Protein AF-Q38XW1-F1 (afdb_monomer)

pLDDT: mean 74.28, std 11.49, range [43.22, 86.44]

Foldseek 3Di:
DDADDDPDDDDDDDPDPVVVLVVCVVPHDPVVSCVVPPDPDPCPVVVVVVVVVVVDDDDDDPDDPDDDDDDDDDPDDDD

Solvent-accessible surface area (backbone atoms only — not comparable to full-atom values): 5804 Å² total; per-residue (Å²): 137,84,86,84,78,88,86,83,87,69,94,78,90,75,91,52,77,75,63,46,56,62,63,45,60,80,76,46,58,68,69,63,4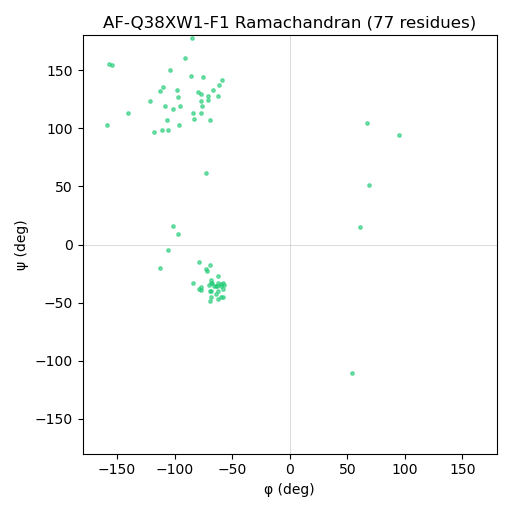8,48,64,75,70,56,57,68,91,87,30,58,70,60,53,44,62,63,54,53,60,73,78,57,80,84,78,89,76,86,90,71,93,77,87,79,89,89,85,84,82,84,83,73,91,79,129

Organism: Latilactobacillus sakei subsp. sakei (strain 23K) (NCBI:txid314315)

Structure (mmCIF, N/CA/C/O backbone):
data_AF-Q38XW1-F1
#
_entry.id   AF-Q38XW1-F1
#
loop_
_atom_site.group_PDB
_atom_site.id
_atom_site.type_symbol
_atom_site.label_atom_id
_atom_site.label_alt_id
_atom_site.label_comp_id
_atom_site.label_asym_id
_atom_site.label_entity_id
_atom_site.label_seq_id
_atom_site.pdbx_PDB_ins_code
_atom_site.Cartn_x
_atom_site.Cartn_y
_atom_site.Cartn_z
_atom_site.occupancy
_atom_site.B_iso_or_equiv
_atom_site.auth_seq_id
_atom_site.auth_comp_id
_atom_site.auth_asym_id
_atom_site.auth_atom_id
_atom_site.pdbx_PDB_model_num
ATOM 1 N N . MET A 1 1 ? 15.595 12.515 -24.638 1.00 50.88 1 MET A N 1
ATOM 2 C CA . MET A 1 1 ? 15.070 11.439 -23.777 1.00 50.88 1 MET A CA 1
ATOM 3 C C . MET A 1 1 ? 13.562 11.477 -23.916 1.00 50.88 1 MET A C 1
ATOM 5 O O . MET A 1 1 ? 12.986 12.517 -23.622 1.00 50.88 1 MET A O 1
ATOM 9 N N . THR A 1 2 ? 12.957 10.436 -24.480 1.00 72.94 2 THR A N 1
ATOM 10 C CA . THR A 1 2 ? 11.509 10.378 -24.729 1.00 72.94 2 THR A CA 1
ATOM 11 C C . THR A 1 2 ? 10.872 9.643 -23.558 1.00 72.94 2 THR A C 1
ATOM 13 O O . THR A 1 2 ? 11.247 8.510 -23.282 1.00 72.94 2 THR A O 1
ATOM 16 N N . TYR A 1 3 ? 9.977 10.311 -22.834 1.00 69.75 3 TYR A N 1
ATOM 17 C CA . TYR A 1 3 ? 9.237 9.705 -21.732 1.00 69.75 3 TYR A CA 1
ATOM 18 C C . TYR A 1 3 ? 8.211 8.715 -22.294 1.00 69.75 3 TYR A C 1
ATOM 20 O O . TYR A 1 3 ? 7.450 9.073 -23.194 1.00 69.75 3 TYR A O 1
ATOM 28 N N . HIS A 1 4 ? 8.208 7.481 -21.794 1.00 70.38 4 HIS A N 1
ATOM 29 C CA . HIS A 1 4 ? 7.298 6.433 -22.253 1.00 70.38 4 HIS A CA 1
ATOM 30 C C . HIS A 1 4 ? 6.142 6.265 -21.262 1.00 70.38 4 HIS A C 1
ATOM 32 O O . HIS A 1 4 ? 6.352 5.893 -20.108 1.00 70.38 4 HIS A O 1
ATOM 38 N N . THR A 1 5 ? 4.921 6.548 -21.716 1.00 71.81 5 THR A N 1
ATOM 39 C CA . THR A 1 5 ? 3.680 6.364 -20.951 1.00 71.81 5 THR A CA 1
ATOM 40 C C . THR A 1 5 ? 3.078 4.984 -21.193 1.00 71.81 5 THR A C 1
ATOM 42 O O . THR A 1 5 ? 3.394 4.328 -22.182 1.00 71.81 5 THR A O 1
ATOM 45 N N . SER A 1 6 ? 2.201 4.523 -20.297 1.00 77.75 6 SER A N 1
ATOM 46 C CA . SER A 1 6 ? 1.445 3.293 -20.539 1.00 77.75 6 SER A CA 1
ATOM 47 C C . SER A 1 6 ? 0.293 3.542 -21.515 1.00 77.75 6 SER A C 1
ATOM 49 O O . SER A 1 6 ? -0.543 4.397 -21.239 1.00 77.75 6 SER A O 1
ATOM 51 N N . ASP A 1 7 ? 0.179 2.720 -22.557 1.00 81.44 7 ASP A N 1
ATOM 52 C CA . ASP A 1 7 ? -0.952 2.729 -23.506 1.00 81.44 7 ASP A CA 1
ATOM 53 C C . ASP A 1 7 ? -1.972 1.599 -23.232 1.00 81.44 7 ASP A C 1
ATOM 55 O O . ASP A 1 7 ? -2.757 1.207 -24.093 1.00 81.44 7 ASP A O 1
ATOM 59 N N . ALA A 1 8 ? -1.919 0.993 -22.042 1.00 78.56 8 ALA A N 1
ATOM 60 C CA . ALA A 1 8 ? -2.704 -0.191 -21.709 1.00 78.56 8 ALA A CA 1
ATOM 61 C C . ALA A 1 8 ? -4.132 0.172 -21.266 1.00 78.56 8 ALA A C 1
ATOM 63 O O . ALA A 1 8 ? -4.335 0.620 -20.139 1.00 78.56 8 ALA A O 1
ATOM 64 N N . GLU A 1 9 ? -5.124 -0.105 -22.115 1.00 73.88 9 GLU A N 1
ATOM 65 C CA . GLU A 1 9 ? -6.545 -0.003 -21.767 1.00 73.88 9 GLU A CA 1
ATOM 66 C C . GLU A 1 9 ? -7.161 -1.389 -21.570 1.00 73.88 9 GLU A C 1
ATOM 68 O O . GLU A 1 9 ? -7.520 -2.088 -22.517 1.00 73.88 9 GLU A O 1
ATOM 73 N N . HIS A 1 10 ? -7.269 -1.816 -20.314 1.00 83.06 10 HIS A N 1
ATOM 74 C CA . HIS A 1 10 ? -7.967 -3.044 -19.954 1.00 83.06 10 HIS A CA 1
ATOM 75 C C . HIS A 1 10 ? -8.487 -2.968 -18.512 1.00 83.06 10 HIS A C 1
ATOM 77 O O . HIS A 1 10 ? -7.904 -2.264 -17.681 1.00 83.06 10 HIS A O 1
ATOM 83 N N . PR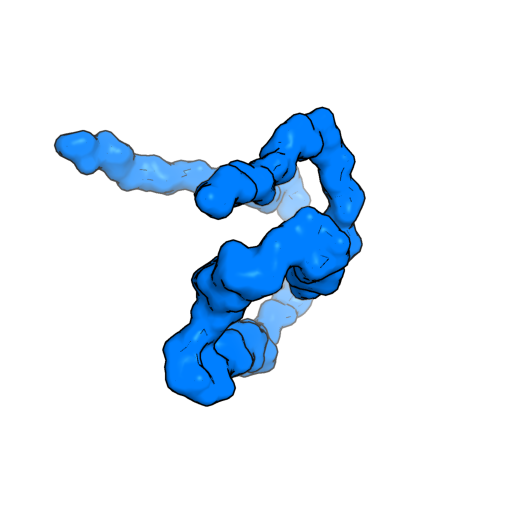O A 1 11 ? -9.556 -3.709 -18.167 1.00 81.44 11 PRO A N 1
ATOM 84 C CA . PRO A 1 11 ? -9.960 -3.850 -16.775 1.00 81.44 11 PRO A CA 1
ATOM 85 C C . PRO A 1 11 ? -8.819 -4.465 -15.953 1.00 81.44 11 PRO A C 1
ATOM 87 O O . PRO A 1 11 ? -8.094 -5.349 -16.421 1.00 81.44 11 PRO A O 1
ATOM 90 N N . ILE A 1 12 ? -8.648 -3.982 -14.724 1.00 84.94 12 ILE A N 1
ATOM 91 C CA . ILE A 1 12 ? -7.655 -4.495 -13.780 1.00 84.94 12 ILE A CA 1
ATOM 92 C C . ILE A 1 12 ? -8.355 -5.220 -12.640 1.00 84.94 12 ILE A C 1
ATOM 94 O O . ILE A 1 12 ? -9.329 -4.726 -12.080 1.00 84.94 12 ILE A O 1
ATOM 98 N N . ASP A 1 13 ? -7.825 -6.383 -12.278 1.00 84.88 13 ASP A N 1
ATOM 99 C CA . ASP A 1 13 ? -8.204 -7.035 -11.032 1.00 84.88 13 ASP A CA 1
ATOM 100 C C . ASP A 1 13 ? -7.492 -6.334 -9.868 1.00 84.88 13 ASP A C 1
ATOM 102 O O . ASP A 1 13 ? -6.262 -6.174 -9.884 1.00 84.88 13 ASP A O 1
ATOM 106 N N . VAL A 1 14 ? -8.267 -5.857 -8.896 1.00 85.31 14 VAL A N 1
ATOM 107 C CA . VAL A 1 14 ? -7.789 -5.062 -7.761 1.00 85.31 14 VAL A CA 1
ATOM 108 C C . VAL A 1 14 ? -8.085 -5.820 -6.476 1.00 85.31 14 VAL A C 1
ATOM 110 O O . VAL A 1 14 ? -9.173 -5.723 -5.918 1.00 85.31 14 VAL A O 1
ATOM 113 N N . LEU A 1 15 ? -7.078 -6.540 -5.979 1.00 86.44 15 LEU A N 1
ATOM 114 C CA . LEU A 1 15 ? -7.153 -7.215 -4.683 1.00 86.44 15 LEU A CA 1
ATOM 115 C C . LEU A 1 15 ? -7.156 -6.204 -3.527 1.00 86.44 15 LEU A C 1
ATOM 117 O O . LEU A 1 15 ? -7.968 -6.282 -2.611 1.00 86.44 15 LEU A O 1
ATOM 121 N N . ASN A 1 16 ? -6.218 -5.258 -3.559 1.00 83.31 16 ASN A N 1
ATOM 122 C CA . ASN A 1 16 ? -6.131 -4.138 -2.630 1.00 83.31 16 ASN A CA 1
ATOM 123 C C . ASN A 1 16 ? -5.345 -2.990 -3.282 1.00 83.31 16 ASN A C 1
ATOM 125 O O . ASN A 1 16 ? -4.519 -3.222 -4.167 1.00 83.31 16 ASN A O 1
ATOM 129 N N . LEU A 1 17 ? -5.583 -1.756 -2.831 1.00 85.69 17 LEU A N 1
ATOM 130 C CA . LEU A 1 17 ? -4.955 -0.571 -3.424 1.00 85.69 17 LEU A CA 1
ATOM 131 C C . LEU A 1 17 ? -3.438 -0.507 -3.171 1.00 85.69 17 LEU A C 1
ATOM 133 O O . LEU A 1 17 ? -2.702 -0.076 -4.049 1.00 85.69 17 LEU A O 1
ATOM 137 N N . ALA A 1 18 ? -2.954 -0.997 -2.024 1.00 83.81 18 ALA A N 1
ATOM 138 C CA . ALA A 1 18 ? -1.528 -0.968 -1.677 1.00 83.81 18 ALA A CA 1
ATOM 139 C C . ALA A 1 18 ? -0.662 -1.854 -2.597 1.00 83.81 18 ALA A C 1
ATOM 141 O O . ALA A 1 18 ? 0.453 -1.499 -2.963 1.00 83.81 18 ALA A O 1
ATOM 142 N N . SER A 1 19 ? -1.187 -2.999 -3.035 1.00 83.12 19 SER A N 1
ATOM 143 C CA . SER A 1 19 ? -0.495 -3.939 -3.927 1.00 83.12 19 SER A CA 1
ATOM 144 C C . SER A 1 19 ? -0.309 -3.401 -5.346 1.00 83.12 19 SER A C 1
ATOM 146 O O . SER A 1 19 ? 0.534 -3.904 -6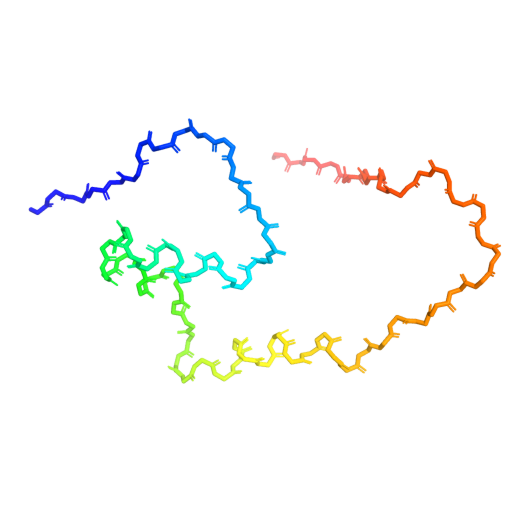.092 1.00 83.12 19 SER A O 1
ATOM 148 N N . LEU A 1 20 ? -1.072 -2.372 -5.729 1.00 84.50 20 LEU A N 1
ATOM 149 C CA . LEU A 1 20 ? -0.942 -1.742 -7.039 1.00 84.50 20 LEU A CA 1
ATOM 150 C C . LEU A 1 20 ? 0.387 -0.991 -7.175 1.00 84.50 20 LEU A C 1
ATOM 152 O O . LEU A 1 20 ? 0.946 -0.980 -8.269 1.00 84.50 20 LEU A O 1
ATOM 156 N N . GLU A 1 21 ? 0.940 -0.450 -6.084 1.00 83.12 21 GLU A N 1
ATOM 157 C CA . GLU A 1 21 ? 2.238 0.241 -6.096 1.00 83.12 21 GLU A CA 1
ATOM 158 C C . GLU A 1 21 ? 3.355 -0.681 -6.616 1.00 83.12 21 GLU A C 1
ATOM 160 O O . GLU A 1 21 ? 4.112 -0.305 -7.512 1.00 83.12 21 GLU A O 1
ATOM 165 N N . GLY A 1 22 ? 3.399 -1.929 -6.135 1.00 82.12 22 GLY A N 1
ATOM 166 C CA . GLY A 1 22 ? 4.363 -2.932 -6.599 1.00 82.12 22 GLY A CA 1
ATOM 167 C C . GLY A 1 22 ? 4.200 -3.280 -8.082 1.00 82.12 22 GLY A C 1
ATOM 168 O O . GLY A 1 22 ? 5.187 -3.368 -8.808 1.00 82.12 22 GLY A O 1
ATOM 169 N N . ARG A 1 23 ? 2.954 -3.389 -8.560 1.00 82.81 23 ARG A N 1
ATOM 170 C CA . ARG A 1 23 ? 2.644 -3.690 -9.970 1.00 82.81 23 ARG A CA 1
ATOM 171 C C . ARG A 1 23 ? 3.040 -2.559 -10.922 1.00 82.81 23 ARG A C 1
ATOM 173 O O . ARG A 1 23 ? 3.409 -2.828 -12.062 1.00 82.81 23 ARG A O 1
ATOM 180 N N . VAL A 1 24 ? 2.950 -1.305 -10.476 1.00 83.50 24 VAL A N 1
ATOM 181 C CA . VAL A 1 24 ? 3.358 -0.133 -11.270 1.00 83.50 24 VAL A CA 1
ATOM 182 C C . VAL A 1 24 ? 4.879 0.016 -11.276 1.00 83.50 24 VAL A C 1
ATOM 184 O O . VAL A 1 24 ? 5.451 0.333 -12.319 1.00 83.50 24 VAL A O 1
ATOM 187 N N . LYS A 1 25 ? 5.551 -0.290 -10.159 1.00 82.25 25 LYS A N 1
ATOM 188 C CA . LYS A 1 25 ? 7.017 -0.239 -10.050 1.00 82.25 25 LYS A CA 1
ATOM 189 C C . LYS A 1 25 ? 7.734 -1.113 -11.087 1.00 82.25 25 LYS A C 1
ATOM 191 O O . LYS A 1 25 ? 8.794 -0.732 -11.566 1.00 82.25 25 LYS A O 1
ATOM 196 N N . GLU A 1 26 ? 7.167 -2.263 -11.446 1.00 82.12 26 GLU A N 1
ATOM 197 C CA . GLU A 1 26 ? 7.751 -3.181 -12.440 1.00 82.12 26 GLU A CA 1
ATOM 198 C C . GLU A 1 26 ? 7.648 -2.679 -13.887 1.00 82.12 26 GLU A C 1
ATOM 200 O O . GLU A 1 26 ? 8.389 -3.141 -14.753 1.00 82.12 26 GLU A O 1
ATOM 205 N N . ARG A 1 27 ? 6.716 -1.761 -14.169 1.00 78.25 27 ARG A N 1
ATOM 206 C CA . ARG A 1 27 ? 6.376 -1.331 -15.535 1.00 78.25 27 ARG A CA 1
ATOM 207 C C . ARG A 1 27 ? 6.761 0.113 -15.838 1.00 78.25 27 ARG A C 1
ATOM 209 O O . ARG A 1 27 ? 6.842 0.473 -17.007 1.00 78.25 27 ARG A O 1
ATOM 216 N N . MET A 1 28 ? 6.952 0.936 -14.810 1.00 79.81 28 MET A N 1
ATOM 217 C CA . MET A 1 28 ? 7.169 2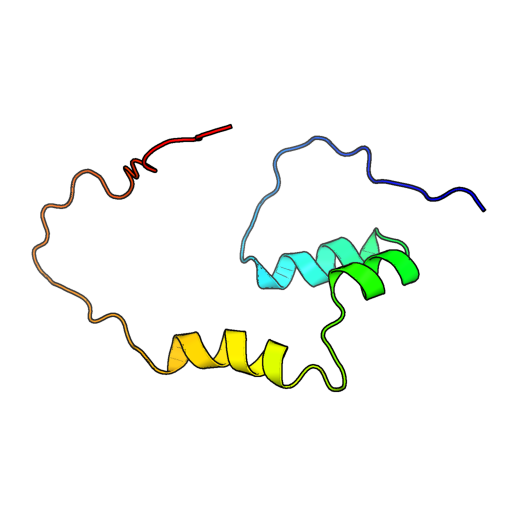.374 -14.945 1.00 79.81 28 MET A CA 1
ATOM 218 C C . MET A 1 28 ? 8.637 2.754 -14.747 1.00 79.81 28 MET A C 1
ATOM 220 O O . MET A 1 28 ? 9.368 2.124 -13.987 1.00 79.81 28 MET A O 1
ATOM 224 N N . GLU A 1 29 ? 9.065 3.824 -15.413 1.00 79.88 29 GLU A N 1
ATOM 225 C CA . GLU A 1 29 ? 10.397 4.393 -15.220 1.00 79.88 29 GLU A CA 1
ATOM 226 C C . GLU A 1 29 ? 10.589 4.876 -13.769 1.00 79.88 29 GLU A C 1
ATOM 228 O O . GLU A 1 29 ? 9.715 5.529 -13.193 1.00 79.88 29 GLU A O 1
ATOM 233 N N . ALA A 1 30 ? 11.758 4.595 -13.181 1.00 76.44 30 ALA A N 1
ATOM 234 C CA . ALA A 1 30 ? 12.047 4.873 -11.772 1.00 76.44 30 ALA A CA 1
ATOM 235 C C . ALA A 1 30 ? 11.895 6.358 -11.384 1.00 76.44 30 ALA A C 1
ATOM 237 O O . ALA A 1 30 ? 11.472 6.652 -10.267 1.00 76.44 30 ALA A O 1
ATOM 238 N N . GLY A 1 31 ? 12.196 7.291 -12.298 1.00 76.44 31 GLY A N 1
ATOM 239 C CA . GLY A 1 31 ? 12.047 8.731 -12.059 1.00 76.44 31 GLY A CA 1
ATOM 240 C C . GLY A 1 31 ? 10.586 9.172 -11.935 1.00 76.44 31 GLY A C 1
ATOM 241 O O . GLY A 1 31 ? 10.227 9.876 -10.993 1.00 76.44 31 GLY A O 1
ATOM 242 N N . ALA A 1 32 ? 9.721 8.701 -12.835 1.00 76.25 32 ALA A N 1
ATOM 243 C CA . ALA A 1 32 ? 8.287 8.977 -12.765 1.00 76.25 32 ALA A CA 1
ATOM 244 C C . ALA A 1 32 ? 7.615 8.250 -11.595 1.00 76.25 32 ALA A C 1
ATOM 246 O O . ALA A 1 32 ? 6.726 8.802 -10.947 1.00 76.25 32 ALA A O 1
ATOM 247 N N . PHE A 1 33 ? 8.074 7.038 -11.275 1.00 81.38 33 PHE A N 1
ATOM 248 C CA . PHE A 1 33 ? 7.618 6.312 -10.092 1.00 81.38 33 PHE A CA 1
ATOM 249 C C . PHE A 1 33 ? 7.960 7.052 -8.803 1.00 81.38 33 PHE A C 1
ATOM 251 O O . PHE A 1 33 ? 7.081 7.244 -7.965 1.00 81.38 33 PHE A O 1
ATOM 258 N N . GLY A 1 34 ? 9.196 7.536 -8.674 1.00 75.88 34 GLY A N 1
ATOM 259 C CA . GLY A 1 34 ? 9.615 8.341 -7.529 1.00 75.88 34 GLY A CA 1
ATOM 260 C C . GLY A 1 34 ? 8.800 9.624 -7.368 1.00 75.88 34 GLY A C 1
ATOM 261 O O . GLY A 1 34 ? 8.485 9.994 -6.243 1.00 75.88 34 GLY A O 1
ATOM 262 N N . TYR A 1 35 ? 8.394 10.260 -8.471 1.00 78.56 35 TYR A N 1
ATOM 263 C CA . TYR A 1 35 ? 7.565 11.469 -8.431 1.00 78.56 35 TYR A CA 1
ATOM 264 C C . TYR A 1 35 ? 6.137 11.216 -7.920 1.00 78.56 35 TYR A C 1
ATOM 266 O O . TYR A 1 35 ? 5.605 12.024 -7.170 1.00 78.56 35 TYR A O 1
ATOM 274 N N . ILE A 1 36 ? 5.512 10.102 -8.314 1.00 80.44 36 ILE A N 1
ATOM 275 C CA . ILE A 1 36 ? 4.133 9.771 -7.911 1.00 80.44 36 ILE A CA 1
ATOM 276 C C . ILE A 1 36 ? 4.085 9.205 -6.488 1.00 80.44 36 ILE A C 1
ATOM 278 O O . ILE A 1 36 ? 3.145 9.472 -5.743 1.00 80.44 36 ILE A O 1
ATOM 282 N N . ARG A 1 37 ? 5.079 8.391 -6.127 1.00 78.50 37 ARG A N 1
ATOM 283 C CA . ARG A 1 37 ? 5.131 7.693 -4.840 1.00 78.50 37 ARG A CA 1
ATOM 284 C C . ARG A 1 37 ? 5.706 8.564 -3.727 1.00 78.50 37 ARG A C 1
ATOM 286 O O . ARG A 1 37 ? 5.319 8.388 -2.579 1.00 78.50 37 ARG A O 1
ATOM 293 N N . GLY A 1 38 ? 6.647 9.447 -4.053 1.00 75.19 38 GLY A N 1
ATOM 294 C CA . GLY A 1 38 ? 7.435 10.179 -3.069 1.00 75.19 38 GLY A CA 1
ATOM 295 C 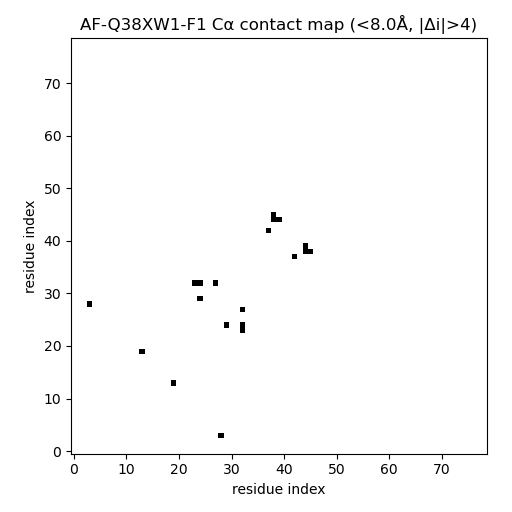C . GLY A 1 38 ? 6.593 11.090 -2.180 1.00 75.19 38 GLY A C 1
ATOM 296 O O . GLY A 1 38 ? 5.831 11.927 -2.666 1.00 75.19 38 GLY A O 1
ATOM 297 N N . GLY A 1 39 ? 6.770 10.945 -0.869 1.00 75.75 39 GLY A N 1
ATOM 298 C CA . GLY A 1 39 ? 6.313 11.921 0.117 1.00 75.75 39 GLY A CA 1
ATOM 299 C C . GLY A 1 39 ? 7.330 13.048 0.329 1.00 75.75 39 GLY A C 1
ATOM 300 O O . GLY A 1 39 ? 8.413 13.064 -0.255 1.00 75.75 39 GLY A O 1
ATOM 301 N N . SER A 1 40 ? 6.988 14.012 1.183 1.00 73.62 40 SER A N 1
ATOM 302 C CA . SER A 1 40 ? 7.946 15.029 1.629 1.00 73.62 40 SER A CA 1
ATOM 303 C C . SER A 1 40 ? 8.927 14.453 2.652 1.00 73.62 40 SER A C 1
ATOM 305 O O . SER A 1 40 ? 8.537 13.651 3.499 1.00 73.62 40 SER A O 1
ATOM 307 N N . GLU A 1 41 ? 10.175 14.921 2.585 1.00 73.44 41 GLU A N 1
ATOM 308 C CA . GLU A 1 41 ? 11.240 14.648 3.560 1.00 73.44 41 GLU A CA 1
ATOM 309 C C . GLU A 1 41 ? 11.475 13.146 3.807 1.00 73.44 41 GLU A C 1
ATOM 311 O O . GLU A 1 41 ? 11.992 12.460 2.927 1.00 73.44 41 GLU A O 1
ATOM 316 N N . ASP A 1 42 ? 11.134 12.638 4.989 1.00 76.56 42 ASP A N 1
ATOM 317 C CA . ASP A 1 42 ? 11.334 11.252 5.424 1.00 76.56 42 ASP A CA 1
ATOM 318 C C . ASP A 1 42 ? 10.085 10.368 5.242 1.00 76.56 42 ASP A C 1
ATOM 320 O O . ASP A 1 42 ? 10.049 9.231 5.715 1.00 76.56 42 ASP A O 1
ATOM 324 N N . GLU A 1 43 ? 9.060 10.886 4.556 1.00 81.50 43 GLU A N 1
ATOM 325 C CA . GLU A 1 43 ? 7.763 10.237 4.333 1.00 81.50 43 GLU A CA 1
ATOM 326 C C . GLU A 1 43 ? 6.981 9.935 5.631 1.00 81.50 43 GLU A C 1
ATOM 328 O O . GLU A 1 43 ? 5.977 9.215 5.599 1.00 81.50 43 GLU A O 1
ATOM 333 N N . TRP A 1 44 ? 7.358 10.521 6.776 1.00 75.31 44 TRP A N 1
ATOM 334 C CA . TRP A 1 44 ? 6.707 10.252 8.062 1.00 75.31 44 TRP A CA 1
ATOM 335 C C . TRP A 1 44 ? 5.215 10.602 8.046 1.00 75.31 44 TRP A C 1
ATOM 337 O O . TRP A 1 44 ? 4.368 9.793 8.427 1.00 75.31 44 TRP A O 1
ATOM 347 N N . THR A 1 45 ? 4.856 11.767 7.500 1.00 76.38 45 THR A N 1
ATOM 348 C CA . THR A 1 45 ? 3.448 12.179 7.357 1.00 76.38 45 THR A CA 1
ATOM 349 C C . THR A 1 45 ? 2.655 11.239 6.445 1.00 76.38 45 THR A C 1
ATOM 351 O O . THR A 1 45 ? 1.471 10.995 6.675 1.00 76.38 45 THR A O 1
ATOM 354 N N . MET A 1 46 ? 3.295 10.672 5.421 1.00 79.38 46 MET A N 1
ATOM 355 C CA . MET A 1 46 ? 2.652 9.716 4.517 1.00 79.38 46 MET A CA 1
ATOM 356 C C . MET A 1 46 ? 2.349 8.393 5.235 1.00 79.38 46 MET A C 1
ATOM 358 O O . MET A 1 46 ? 1.259 7.835 5.065 1.00 79.38 46 MET A O 1
ATOM 362 N N . ALA A 1 47 ? 3.266 7.923 6.084 1.00 80.50 47 ALA A N 1
ATOM 363 C CA . ALA A 1 47 ? 3.030 6.764 6.940 1.00 80.50 47 ALA A CA 1
ATOM 364 C C . ALA A 1 47 ? 1.907 7.032 7.960 1.00 80.50 47 ALA A C 1
ATOM 366 O O . ALA A 1 47 ? 1.007 6.199 8.124 1.00 80.50 47 ALA A O 1
ATOM 367 N N . GLU A 1 48 ? 1.897 8.215 8.579 1.00 83.06 48 GLU A N 1
ATOM 368 C CA . GLU A 1 48 ? 0.859 8.610 9.537 1.00 83.06 48 GLU A CA 1
ATOM 369 C C . GLU A 1 48 ? -0.535 8.723 8.907 1.00 83.06 48 GLU A C 1
ATOM 371 O O . GLU A 1 48 ? -1.516 8.311 9.522 1.00 83.06 48 GLU A O 1
ATOM 376 N N . ASN A 1 49 ? -0.660 9.171 7.654 1.00 83.31 49 ASN A N 1
ATOM 377 C CA . ASN A 1 49 ? -1.954 9.190 6.956 1.00 83.31 49 ASN A CA 1
ATOM 378 C C . ASN A 1 49 ? -2.596 7.796 6.880 1.00 83.31 49 ASN A C 1
ATOM 380 O O . ASN A 1 49 ? -3.810 7.655 7.027 1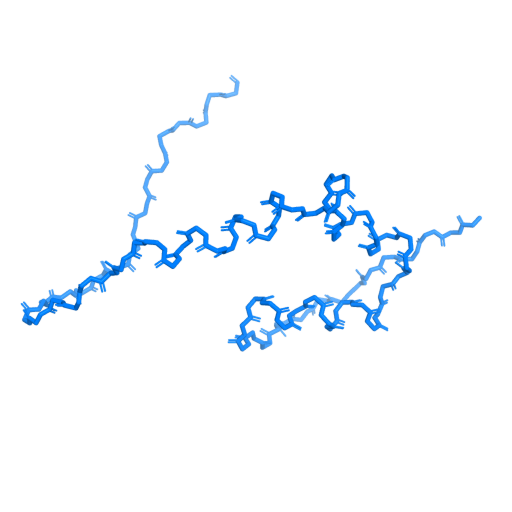.00 83.31 49 ASN A O 1
ATOM 384 N N . THR A 1 50 ? -1.783 6.757 6.677 1.00 83.44 50 THR A N 1
ATOM 385 C CA . THR A 1 50 ? -2.268 5.370 6.639 1.00 83.44 50 THR A CA 1
ATOM 386 C C . THR A 1 50 ? -2.534 4.842 8.050 1.00 83.44 50 THR A C 1
ATOM 388 O O . THR A 1 50 ? -3.536 4.159 8.280 1.00 83.44 50 THR A O 1
ATOM 391 N N . SER A 1 51 ? -1.673 5.185 9.015 1.00 82.81 51 SER A N 1
ATOM 392 C CA . SER A 1 51 ? -1.824 4.788 10.421 1.00 82.81 51 SER A CA 1
ATOM 393 C C . SER A 1 51 ? -3.103 5.376 11.046 1.00 82.81 51 SER A C 1
ATOM 395 O O . SER A 1 51 ? -3.778 4.703 11.834 1.00 82.81 51 SER A O 1
ATOM 397 N N . ALA A 1 52 ? -3.479 6.597 10.650 1.00 85.19 52 ALA A N 1
ATOM 398 C CA . ALA A 1 52 ? -4.587 7.362 11.210 1.00 85.19 52 ALA A CA 1
ATOM 399 C C . ALA A 1 52 ? -5.938 6.649 11.078 1.00 85.19 52 ALA A C 1
ATOM 401 O O . ALA A 1 52 ? -6.765 6.715 11.992 1.00 85.19 52 ALA A O 1
ATOM 402 N N . PHE A 1 53 ? -6.149 5.888 10.000 1.00 83.56 53 PHE A N 1
ATOM 403 C CA . PHE A 1 53 ? -7.371 5.103 9.815 1.00 83.56 53 PHE A CA 1
ATOM 404 C C . PHE A 1 53 ? -7.566 4.036 10.902 1.00 83.56 53 PHE A C 1
ATOM 406 O O . PHE A 1 53 ? -8.702 3.709 11.237 1.00 83.56 53 PHE A O 1
ATOM 413 N N . ASN A 1 54 ? -6.490 3.542 11.522 1.00 84.88 54 ASN A N 1
ATOM 414 C CA . ASN A 1 54 ? -6.577 2.547 12.596 1.00 84.88 54 ASN A CA 1
ATOM 415 C C . ASN A 1 54 ? -6.955 3.156 13.955 1.00 84.88 54 ASN A C 1
ATOM 417 O O . ASN A 1 54 ? -7.355 2.431 14.870 1.00 84.88 54 ASN A O 1
ATOM 421 N N . GLN A 1 55 ? -6.853 4.480 14.102 1.00 85.94 55 GLN A N 1
ATOM 422 C CA . GLN A 1 55 ? -7.166 5.172 15.354 1.00 85.94 55 GLN A CA 1
ATOM 423 C C . GLN A 1 55 ? -8.675 5.198 15.641 1.00 85.94 55 GLN A C 1
ATOM 425 O O . GLN A 1 55 ? -9.090 5.328 16.796 1.00 85.94 55 GLN A O 1
ATOM 430 N N . LYS A 1 56 ? -9.518 5.062 14.608 1.00 85.00 56 LYS A N 1
ATOM 431 C CA . LYS A 1 56 ? -10.980 5.024 14.730 1.00 85.00 56 LYS A CA 1
ATOM 432 C C . LYS A 1 56 ? -11.512 3.721 14.151 1.00 85.00 56 LYS A C 1
ATOM 434 O O . LYS A 1 56 ? -11.298 3.405 12.990 1.00 85.00 56 LYS A O 1
ATOM 439 N N . LYS A 1 57 ? -12.241 2.964 14.970 1.00 82.69 57 LYS A N 1
ATOM 440 C CA . LYS A 1 57 ? 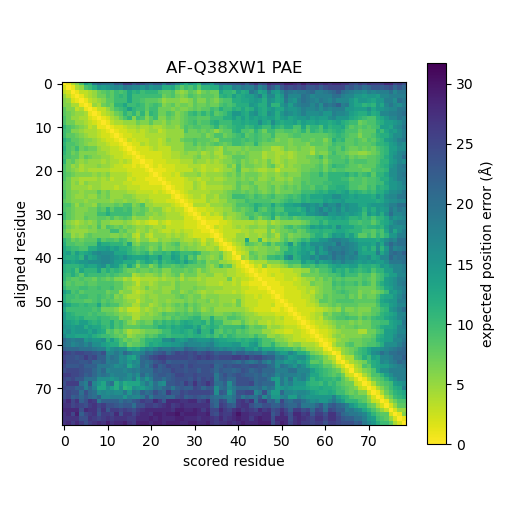-12.814 1.678 14.565 1.0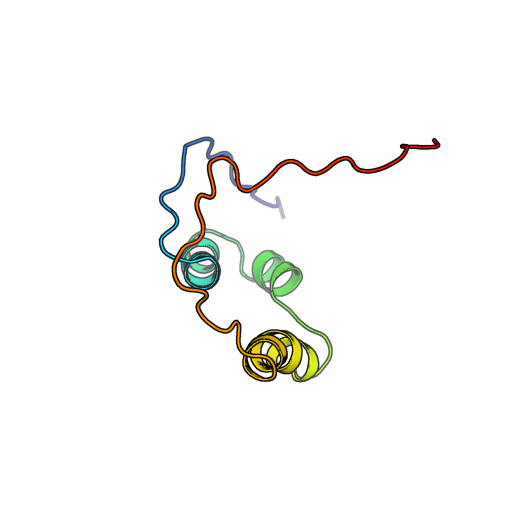0 82.69 57 LYS A CA 1
ATOM 441 C C . LYS A 1 57 ? -14.270 1.856 14.167 1.00 82.69 57 LYS A C 1
ATOM 443 O O . LYS A 1 57 ? -15.048 2.474 14.893 1.00 82.69 57 LYS A O 1
ATOM 448 N N . ILE A 1 58 ? -14.640 1.274 13.033 1.00 83.94 58 ILE A N 1
ATOM 449 C CA . ILE A 1 58 ? -16.038 1.149 12.629 1.00 83.94 58 ILE A CA 1
ATOM 450 C C . ILE A 1 58 ? -16.647 0.026 13.471 1.00 83.94 58 ILE A C 1
ATOM 452 O O . ILE A 1 58 ? -16.178 -1.110 13.429 1.00 83.94 58 ILE A O 1
ATOM 456 N N . MET A 1 59 ? -17.673 0.343 14.260 1.00 81.94 59 MET A N 1
ATOM 457 C CA . MET A 1 59 ? -18.390 -0.670 15.031 1.00 81.94 59 MET A CA 1
ATOM 458 C C . MET A 1 59 ? -19.382 -1.411 14.126 1.00 81.94 59 MET A C 1
ATOM 460 O O . MET A 1 59 ? -20.157 -0.754 13.422 1.00 81.94 59 MET A O 1
ATOM 464 N N . PRO A 1 60 ? -19.400 -2.755 14.138 1.00 78.94 60 PRO A N 1
ATOM 465 C CA . PRO A 1 60 ? -20.394 -3.511 13.394 1.00 78.94 60 PRO A CA 1
ATOM 466 C C . PRO A 1 60 ? -21.785 -3.265 13.991 1.00 78.94 60 PRO A C 1
ATOM 468 O O . PRO A 1 60 ? -21.974 -3.329 15.205 1.00 78.94 60 PRO A O 1
ATOM 471 N N . VAL A 1 61 ? -22.765 -2.985 13.132 1.00 75.25 61 VAL A N 1
ATOM 472 C CA . VAL A 1 61 ? -24.165 -2.787 13.531 1.00 75.25 61 VAL A CA 1
ATOM 473 C C . VAL A 1 61 ? -24.976 -3.988 13.055 1.00 75.25 61 VAL A C 1
ATOM 475 O O . VAL A 1 61 ? -25.041 -4.247 11.854 1.00 75.25 61 VAL A O 1
ATOM 478 N N . PHE A 1 62 ? -25.600 -4.714 13.982 1.00 69.19 62 PHE A N 1
ATOM 479 C CA . PHE A 1 62 ? -26.484 -5.840 13.668 1.00 69.19 62 PHE A CA 1
ATOM 480 C C . PHE A 1 62 ? -27.920 -5.345 13.396 1.00 69.19 62 PHE A C 1
ATOM 482 O O . PHE A 1 62 ? -28.362 -4.384 14.018 1.00 69.19 62 PHE A O 1
ATOM 489 N N . TYR A 1 63 ? -28.634 -6.001 12.468 1.00 57.03 63 TYR A N 1
ATOM 490 C CA . TYR A 1 63 ? -30.005 -5.679 12.007 1.00 57.03 63 TYR A CA 1
ATOM 491 C C . TYR A 1 63 ? -30.176 -4.390 11.187 1.00 57.03 63 TYR A C 1
ATOM 493 O O . TYR A 1 63 ? -31.061 -3.576 11.443 1.00 57.03 63 TYR A O 1
ATOM 501 N N . LYS A 1 64 ? -29.367 -4.209 10.141 1.00 60.91 64 LYS A N 1
ATOM 502 C CA . LYS A 1 64 ? -29.532 -3.099 9.196 1.00 60.91 64 LYS A CA 1
ATOM 503 C C . LYS A 1 64 ? -30.094 -3.608 7.862 1.00 60.91 64 LYS A C 1
ATOM 505 O O . LYS A 1 64 ? -29.382 -4.243 7.094 1.00 60.91 64 LYS A O 1
ATOM 510 N N . GLY A 1 65 ? -31.370 -3.319 7.586 1.00 59.66 65 GLY A N 1
ATOM 511 C CA . GLY A 1 65 ? -32.025 -3.541 6.286 1.00 59.66 65 GLY A CA 1
ATOM 512 C C . GLY A 1 65 ? -31.553 -2.537 5.228 1.00 59.66 65 GLY A C 1
ATOM 513 O O . GLY A 1 65 ? -32.326 -1.706 4.760 1.00 59.66 65 GLY A O 1
ATOM 514 N N . LEU A 1 66 ? -30.257 -2.548 4.919 1.00 62.22 66 LEU A N 1
ATOM 515 C CA . LEU A 1 66 ? -29.618 -1.627 3.980 1.00 62.22 66 LEU A CA 1
ATOM 516 C C . LEU A 1 66 ? -29.780 -2.143 2.547 1.00 62.22 66 LEU A C 1
ATOM 518 O O . LEU A 1 66 ? -29.199 -3.165 2.203 1.00 62.22 66 LEU A O 1
ATOM 522 N N . ASN A 1 67 ? -30.537 -1.429 1.711 1.00 58.31 67 ASN A N 1
ATOM 523 C CA . ASN A 1 67 ? -30.742 -1.800 0.302 1.00 58.31 67 ASN A CA 1
ATOM 524 C C . ASN A 1 67 ? -29.978 -0.928 -0.707 1.00 58.31 67 ASN A C 1
ATOM 526 O O . ASN A 1 67 ? -29.997 -1.229 -1.893 1.00 58.31 67 ASN A O 1
ATOM 530 N N . MET A 1 68 ? -29.282 0.130 -0.274 1.00 56.72 68 MET A N 1
ATOM 531 C CA . MET A 1 68 ? -28.443 0.921 -1.179 1.00 56.72 68 MET A CA 1
ATOM 532 C C . MET A 1 68 ? -27.381 1.699 -0.396 1.00 56.72 68 MET A C 1
ATOM 534 O O . MET A 1 68 ? -27.686 2.702 0.248 1.00 56.72 68 MET A O 1
ATOM 538 N N . LEU A 1 69 ? -26.134 1.222 -0.417 1.00 60.06 69 LEU A N 1
ATOM 539 C CA . LEU A 1 69 ? -24.983 2.019 0.001 1.00 60.06 69 LEU A CA 1
ATOM 540 C C . LEU A 1 69 ? -24.341 2.628 -1.245 1.00 60.06 69 LEU A C 1
ATOM 542 O O . LEU A 1 69 ? -23.955 1.897 -2.149 1.00 60.06 69 LEU A O 1
ATOM 546 N N . ILE A 1 70 ? -24.180 3.953 -1.202 1.00 59.94 70 ILE A N 1
ATOM 547 C CA . ILE A 1 70 ? -23.623 4.871 -2.209 1.00 59.94 70 ILE A CA 1
ATOM 548 C C . ILE A 1 70 ? -24.692 5.519 -3.102 1.00 59.94 70 ILE A C 1
ATOM 550 O O . ILE A 1 70 ? -25.057 5.027 -4.161 1.00 59.94 70 ILE A O 1
ATOM 554 N N . CYS A 1 71 ? -25.111 6.713 -2.681 1.00 53.53 71 CYS A N 1
ATOM 555 C CA . CYS A 1 71 ? -25.527 7.795 -3.567 1.00 53.53 71 CYS A CA 1
ATOM 556 C C . CYS A 1 71 ? -24.984 9.086 -2.941 1.00 53.53 71 CYS A C 1
ATOM 558 O O . CYS A 1 71 ? -25.382 9.437 -1.832 1.00 53.53 71 CYS A O 1
ATOM 560 N N . THR A 1 72 ? -24.035 9.754 -3.597 1.00 60.16 72 THR A N 1
ATOM 561 C CA . THR A 1 72 ? -23.512 11.053 -3.147 1.00 60.16 72 THR A CA 1
ATOM 562 C C . THR A 1 72 ? -23.927 12.134 -4.138 1.00 60.16 72 THR A C 1
ATOM 56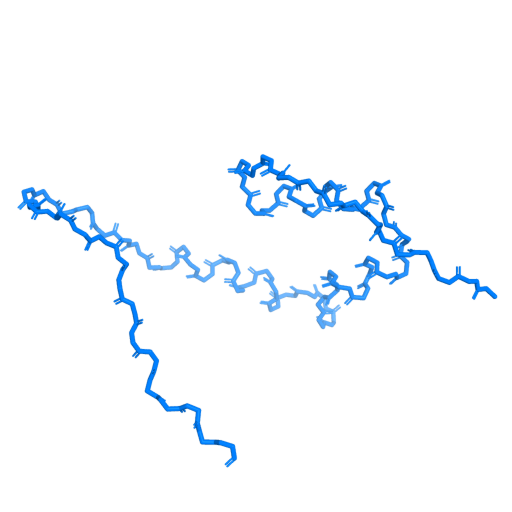4 O O . THR A 1 72 ? -23.810 11.940 -5.348 1.00 60.16 72 THR A O 1
ATOM 567 N N . GLN A 1 73 ? -24.448 13.253 -3.631 1.00 59.69 73 GLN A N 1
ATOM 568 C CA . GLN A 1 73 ? -24.786 14.437 -4.414 1.00 59.69 73 GLN A CA 1
ATOM 569 C C . GLN A 1 73 ? -23.808 15.542 -4.014 1.00 59.69 73 GLN A C 1
ATOM 571 O O . GLN A 1 73 ? -23.962 16.177 -2.973 1.00 59.69 73 GLN A O 1
ATOM 576 N N . ASN A 1 74 ? -22.764 15.736 -4.821 1.00 54.81 74 ASN A N 1
ATOM 577 C CA . ASN A 1 74 ? -21.889 16.894 -4.671 1.00 54.81 74 ASN A CA 1
ATOM 578 C C . ASN A 1 74 ? -22.656 18.142 -5.126 1.00 54.81 74 ASN A C 1
ATOM 580 O O . ASN A 1 74 ? -23.177 18.188 -6.241 1.00 54.81 74 ASN A O 1
ATOM 584 N N . CYS A 1 75 ? -22.759 19.139 -4.249 1.00 46.72 75 CYS A N 1
ATOM 585 C CA . CYS A 1 75 ? -23.425 20.398 -4.553 1.00 46.72 75 CYS A CA 1
ATOM 586 C C . CYS A 1 75 ? -22.497 21.264 -5.422 1.00 46.72 75 CYS A C 1
ATOM 588 O O . CYS A 1 75 ? -21.461 21.704 -4.940 1.00 46.72 75 CYS A O 1
ATOM 590 N N . GLY A 1 76 ? -22.885 21.490 -6.682 1.00 44.03 76 GLY A N 1
ATOM 591 C CA . GLY A 1 76 ? -22.478 22.635 -7.507 1.00 44.03 76 GLY A CA 1
ATOM 592 C C . GLY A 1 76 ? -21.008 22.721 -7.934 1.00 44.03 76 GLY A C 1
ATOM 593 O O . GLY A 1 76 ? -20.159 23.205 -7.196 1.00 44.03 76 GLY A O 1
ATOM 594 N N . ILE A 1 77 ? -20.741 22.405 -9.204 1.00 51.16 77 ILE A N 1
ATOM 595 C CA . ILE A 1 77 ? -19.660 23.061 -9.951 1.00 51.16 77 ILE A CA 1
ATOM 596 C C . ILE A 1 77 ? -20.114 24.509 -10.180 1.00 51.16 77 ILE A C 1
ATOM 598 O O . ILE A 1 77 ? -21.021 24.749 -10.975 1.00 51.16 77 ILE A O 1
ATOM 602 N N . LEU A 1 78 ? -19.518 25.463 -9.467 1.00 43.22 78 LEU A N 1
ATOM 603 C CA . LEU A 1 78 ? -19.452 26.854 -9.910 1.00 43.22 78 LEU A CA 1
ATOM 604 C C . LEU A 1 78 ? -18.087 27.019 -10.580 1.00 43.22 78 LEU A C 1
ATOM 606 O O . LEU A 1 78 ? -17.055 27.019 -9.912 1.00 43.22 78 LEU A O 1
ATOM 610 N N . ILE A 1 79 ? -18.134 27.025 -11.913 1.00 51.47 79 ILE A N 1
ATOM 611 C CA . ILE A 1 79 ? -17.098 27.553 -12.809 1.00 51.47 79 ILE A CA 1
ATOM 612 C C . ILE A 1 79 ? -16.760 29.002 -12.465 1.00 51.47 79 ILE A C 1
ATOM 614 O O . ILE A 1 79 ? -17.697 29.745 -12.089 1.00 51.47 79 ILE A O 1
#

Secondary structure (DSSP, 8-state):
-PPPPP---S----S-SHHHHHHHHTTS-HHHHHHHH--STTSHHHHHHHHHGGGSPPPP-SS----------------

InterPro domains:
  IPR000262 FMN-dependent dehydrogenase [PF01070] (25-64)
  IPR013785 Aldolase-type TIM barrel [G3DSA:3.20.20.70] (2-69)

Radius of gyration: 19.1 Å; Cα contacts (8 Å, |Δi|>4): 10; chains: 1; bounding box: 47×35×40 Å

Mean predicted aligned error: 11.1 Å

Sequence (79 aa):
MTYHTSDAEHPIDVLNLASLEGRVKERMEAGAFGYIRGGSEDEWTMAENTSAFNQKKIMPVFYKGLNMLICTQNCGILI